Protein AF-A0A662RKD4-F1 (afdb_monomer_lite)

Radius of gyration: 20.36 Å; chains: 1; bounding box: 53×22×58 Å

Secondary structure (DSSP, 8-state):
---HHHHHHHHHHHHHHHHHHHHHHHHHHHHHHHHHHHHHHHTT--S--HHHHHHHHHHHHHHHHHTTTSS-HHHHHHHHHHHHHHHHHHHHHHHHHHHHHHHHHHH--

Structure (mmCIF, N/CA/C/O backbone):
data_AF-A0A662RKD4-F1
#
_entry.id   AF-A0A662RKD4-F1
#
loop_
_atom_site.group_PDB
_atom_site.id
_atom_site.type_symbol
_atom_site.label_atom_id
_atom_site.label_alt_id
_atom_site.label_comp_id
_atom_site.label_asym_id
_atom_site.label_entity_id
_atom_site.label_seq_id
_atom_site.pdbx_PDB_ins_code
_atom_site.Cartn_x
_atom_site.Cartn_y
_atom_site.Cartn_z
_atom_site.occupancy
_atom_site.B_iso_or_equiv
_atom_site.auth_seq_id
_atom_site.auth_comp_id
_atom_site.auth_asym_id
_atom_site.auth_atom_id
_atom_site.pdbx_PDB_model_num
ATOM 1 N N . MET A 1 1 ? 16.649 -0.675 -36.643 1.00 59.19 1 MET A N 1
ATOM 2 C CA . MET A 1 1 ? 16.441 -0.229 -35.248 1.00 59.19 1 MET A CA 1
ATOM 3 C C . MET A 1 1 ? 15.285 0.752 -35.253 1.00 59.19 1 MET A C 1
ATOM 5 O O . MET A 1 1 ? 15.320 1.629 -36.111 1.00 59.19 1 MET A O 1
ATOM 9 N N . PRO A 1 2 ? 14.279 0.608 -34.377 1.00 59.28 2 PRO A N 1
ATOM 10 C CA . PRO A 1 2 ? 13.236 1.622 -34.261 1.00 59.28 2 PRO A CA 1
ATOM 11 C C . PRO A 1 2 ? 13.874 2.984 -33.914 1.00 59.28 2 PRO A C 1
ATOM 13 O O . PRO A 1 2 ? 14.872 3.013 -33.180 1.00 59.28 2 PRO A O 1
ATOM 16 N N . PRO A 1 3 ? 13.358 4.108 -34.443 1.00 77.88 3 PRO A N 1
ATOM 17 C CA . PRO A 1 3 ? 13.725 5.450 -34.013 1.00 77.88 3 PRO A CA 1
ATOM 18 C C . PRO A 1 3 ? 13.730 5.553 -32.485 1.00 77.88 3 PRO A C 1
ATOM 20 O O . PRO A 1 3 ? 12.869 4.990 -31.809 1.00 77.88 3 PRO A O 1
ATOM 23 N N . ARG A 1 4 ? 14.681 6.304 -31.915 1.00 83.25 4 ARG A N 1
ATOM 24 C CA . ARG A 1 4 ? 14.833 6.440 -30.449 1.00 83.25 4 ARG A CA 1
ATOM 25 C C . ARG A 1 4 ? 13.529 6.855 -29.744 1.00 83.25 4 ARG A C 1
ATOM 27 O O . ARG A 1 4 ? 13.314 6.473 -28.598 1.00 83.25 4 ARG A O 1
ATOM 34 N N . ILE A 1 5 ? 12.663 7.592 -30.444 1.00 86.94 5 ILE A N 1
ATOM 35 C CA . ILE A 1 5 ? 11.342 8.029 -29.970 1.00 86.94 5 ILE A CA 1
ATOM 36 C C . ILE A 1 5 ? 10.369 6.847 -29.826 1.00 86.94 5 ILE A C 1
ATOM 38 O O . ILE A 1 5 ? 9.738 6.720 -28.781 1.00 86.94 5 ILE A O 1
ATOM 42 N N . GLU A 1 6 ? 10.289 5.951 -30.813 1.00 89.31 6 GLU A N 1
ATOM 43 C CA . GLU A 1 6 ? 9.405 4.774 -30.760 1.00 89.31 6 GLU A CA 1
ATOM 44 C C . GLU A 1 6 ? 9.811 3.828 -29.626 1.00 89.31 6 GLU A C 1
ATOM 46 O O . GLU A 1 6 ? 8.964 3.329 -28.886 1.00 89.31 6 GLU A O 1
ATOM 51 N N . ARG A 1 7 ? 11.121 3.638 -29.418 1.00 93.06 7 ARG A N 1
ATOM 52 C CA . ARG A 1 7 ? 11.614 2.809 -28.310 1.00 93.06 7 ARG A CA 1
ATOM 53 C C . ARG A 1 7 ? 11.273 3.406 -26.942 1.00 93.06 7 ARG A C 1
ATOM 55 O O . ARG A 1 7 ? 10.922 2.662 -26.031 1.00 93.06 7 ARG A O 1
ATOM 62 N N . LEU A 1 8 ? 11.362 4.729 -26.792 1.00 94.12 8 LEU A N 1
ATOM 63 C CA . LEU A 1 8 ? 10.958 5.415 -25.562 1.00 94.12 8 LEU A CA 1
ATOM 64 C C . LEU A 1 8 ? 9.456 5.249 -25.295 1.00 94.12 8 LEU A C 1
ATOM 66 O O . LEU A 1 8 ? 9.066 4.993 -24.159 1.00 94.12 8 LEU A O 1
ATOM 70 N N . GLN A 1 9 ? 8.622 5.374 -26.328 1.00 95.75 9 GLN A N 1
ATOM 71 C CA . GLN A 1 9 ? 7.175 5.185 -26.208 1.00 95.75 9 GLN A CA 1
ATOM 72 C C . GLN A 1 9 ? 6.817 3.751 -25.809 1.00 95.75 9 GLN A C 1
ATOM 74 O O . GLN A 1 9 ? 5.971 3.554 -24.943 1.00 95.75 9 GLN A O 1
ATOM 79 N N . GLU A 1 10 ? 7.497 2.751 -26.374 1.00 95.62 10 GLU A N 1
ATOM 80 C CA . GLU A 1 10 ? 7.301 1.349 -25.994 1.00 95.62 10 GLU A CA 1
ATOM 81 C C . GLU A 1 10 ? 7.649 1.099 -24.517 1.00 95.62 10 GLU A C 1
ATOM 83 O O . GLU A 1 10 ? 6.930 0.379 -23.828 1.00 95.62 10 GLU A O 1
ATOM 88 N N . ILE A 1 11 ? 8.738 1.700 -24.022 1.00 96.25 11 ILE A N 1
ATOM 89 C CA . ILE A 1 11 ? 9.135 1.598 -22.610 1.00 96.25 11 ILE A CA 1
ATOM 90 C C . ILE A 1 11 ? 8.094 2.265 -21.710 1.00 96.25 11 ILE A C 1
ATOM 92 O O . ILE A 1 11 ? 7.695 1.667 -20.717 1.00 96.25 11 ILE A O 1
ATOM 96 N N . ARG A 1 12 ? 7.628 3.469 -22.064 1.00 96.81 12 ARG A N 1
ATOM 97 C CA . ARG A 1 12 ? 6.600 4.180 -21.289 1.00 96.81 12 ARG A CA 1
ATOM 98 C C . ARG A 1 12 ? 5.302 3.391 -21.203 1.00 96.81 12 ARG A C 1
ATOM 100 O O . ARG A 1 12 ? 4.815 3.198 -20.105 1.00 96.81 12 ARG A O 1
ATOM 107 N N . ARG A 1 13 ? 4.837 2.815 -22.315 1.00 97.75 13 ARG A N 1
ATOM 108 C CA . ARG A 1 13 ? 3.635 1.972 -22.306 1.00 97.75 13 ARG A CA 1
ATOM 109 C C . ARG A 1 13 ? 3.765 0.785 -21.345 1.00 97.75 13 ARG A C 1
ATOM 111 O O . ARG A 1 13 ? 2.818 0.463 -20.648 1.00 97.75 13 ARG A O 1
ATOM 118 N N . LYS A 1 14 ? 4.944 0.155 -21.275 1.00 98.06 14 LYS A N 1
ATOM 119 C CA . LYS A 1 14 ? 5.195 -0.933 -20.313 1.00 98.06 14 LYS A CA 1
ATOM 120 C C . LYS A 1 14 ? 5.188 -0.452 -18.861 1.00 98.06 14 LYS A C 1
ATOM 122 O O . LYS A 1 14 ? 4.803 -1.219 -17.991 1.00 98.06 14 LYS A O 1
ATOM 127 N N . ILE A 1 15 ? 5.636 0.778 -18.601 1.00 96.88 15 ILE A N 1
ATOM 128 C CA . ILE A 1 15 ? 5.540 1.395 -17.270 1.00 96.88 15 ILE A CA 1
ATOM 129 C C . ILE A 1 15 ? 4.069 1.647 -16.931 1.00 96.88 15 ILE A C 1
ATOM 131 O O . ILE A 1 15 ? 3.625 1.197 -15.884 1.00 96.88 15 ILE A O 1
ATOM 135 N N . ASP A 1 16 ? 3.309 2.250 -17.847 1.00 98.06 16 ASP A N 1
ATOM 136 C CA . ASP A 1 16 ? 1.881 2.528 -17.654 1.00 98.06 16 ASP A CA 1
ATOM 137 C C . ASP A 1 16 ? 1.095 1.232 -17.356 1.00 98.06 16 ASP A C 1
ATOM 139 O O . ASP A 1 16 ? 0.323 1.173 -16.404 1.00 98.06 16 ASP A O 1
ATOM 143 N N . GLU A 1 17 ? 1.364 0.149 -18.099 1.00 98.31 17 GLU A N 1
ATOM 144 C CA . GLU A 1 17 ? 0.767 -1.178 -17.861 1.00 98.31 17 GLU A CA 1
ATOM 145 C C . GLU A 1 17 ? 1.073 -1.727 -16.449 1.00 98.31 17 GLU A C 1
ATOM 147 O O . GLU A 1 17 ? 0.229 -2.382 -15.831 1.00 98.31 17 GLU A O 1
ATOM 152 N N . ILE A 1 18 ? 2.278 -1.476 -15.926 1.00 97.62 18 ILE A N 1
ATOM 153 C CA . ILE A 1 18 ? 2.668 -1.877 -14.566 1.00 97.62 18 ILE A CA 1
ATOM 154 C C . ILE A 1 18 ? 1.962 -1.000 -13.528 1.00 97.62 18 ILE A C 1
ATOM 156 O O . ILE A 1 18 ? 1.459 -1.527 -12.533 1.00 97.62 18 ILE A O 1
ATOM 160 N N . ASP A 1 19 ? 1.907 0.309 -13.752 1.00 97.69 19 ASP A N 1
ATOM 161 C CA . ASP A 1 19 ? 1.284 1.265 -12.836 1.00 97.69 19 ASP A CA 1
ATOM 162 C C . ASP A 1 19 ? -0.225 1.006 -12.696 1.00 97.69 19 ASP A C 1
ATOM 164 O O . ASP A 1 19 ? -0.749 0.974 -11.576 1.00 97.69 19 ASP A O 1
ATOM 168 N N . ASP A 1 20 ? -0.907 0.696 -13.801 1.00 98.25 20 ASP A N 1
ATOM 169 C CA . ASP A 1 20 ? -2.312 0.280 -13.799 1.00 98.25 20 ASP A CA 1
ATOM 170 C C . ASP A 1 20 ? -2.513 -1.002 -12.973 1.00 98.25 20 ASP A C 1
ATOM 172 O O . ASP A 1 20 ? -3.406 -1.081 -12.120 1.00 98.25 20 ASP A O 1
ATOM 176 N N . ALA A 1 21 ? -1.638 -1.998 -13.145 1.00 98.25 21 ALA A N 1
AT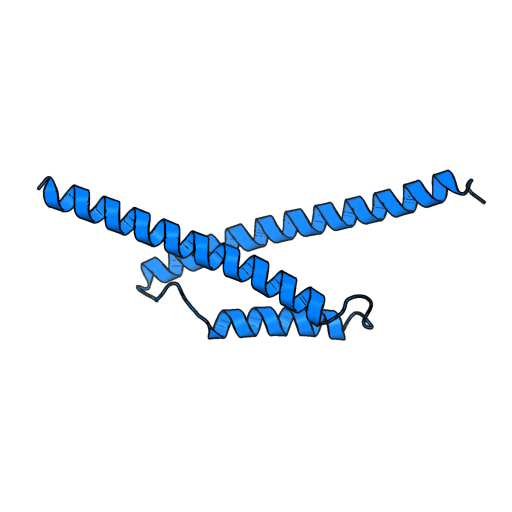OM 177 C CA . ALA A 1 21 ? -1.697 -3.233 -12.369 1.00 98.25 21 ALA A CA 1
ATOM 178 C C . ALA A 1 21 ? -1.466 -2.990 -10.865 1.00 98.25 21 ALA A C 1
ATOM 180 O O . ALA A 1 21 ? -2.145 -3.594 -10.027 1.00 98.25 21 ALA A O 1
ATOM 181 N N . ILE A 1 22 ? -0.545 -2.090 -10.500 1.00 96.12 22 ILE A N 1
ATOM 182 C CA . ILE A 1 22 ? -0.323 -1.678 -9.107 1.00 96.12 22 ILE A CA 1
ATOM 183 C C . ILE A 1 22 ? -1.602 -1.054 -8.537 1.00 96.12 22 ILE A C 1
ATOM 185 O O . ILE A 1 22 ? -2.040 -1.447 -7.449 1.00 96.12 22 ILE A O 1
ATOM 189 N N . ALA A 1 23 ? -2.235 -0.134 -9.268 1.00 96.56 23 ALA A N 1
ATOM 190 C CA . ALA A 1 23 ? -3.470 0.515 -8.842 1.00 96.56 23 ALA A CA 1
ATOM 191 C C . ALA A 1 23 ? -4.609 -0.499 -8.629 1.00 96.56 23 ALA A C 1
ATOM 193 O O . ALA A 1 23 ? -5.263 -0.497 -7.580 1.00 96.56 23 ALA A O 1
ATOM 194 N N . GLU A 1 24 ? -4.810 -1.432 -9.562 1.00 97.81 24 GLU A N 1
ATOM 195 C CA . GLU A 1 24 ? -5.821 -2.485 -9.426 1.00 97.81 24 GLU A CA 1
ATOM 196 C C . GLU A 1 24 ? -5.577 -3.399 -8.217 1.00 97.81 24 GLU A C 1
ATOM 198 O O . GLU A 1 24 ? -6.518 -3.775 -7.503 1.00 97.81 24 GLU A O 1
ATOM 203 N N . LEU A 1 25 ? -4.319 -3.777 -7.974 1.00 97.06 25 LEU A N 1
ATOM 204 C CA . LEU A 1 25 ? -3.940 -4.601 -6.827 1.00 97.06 25 LEU A CA 1
ATOM 205 C C . LEU A 1 25 ? -4.178 -3.865 -5.510 1.00 97.06 25 LEU A C 1
ATOM 207 O O . LEU A 1 25 ? -4.681 -4.469 -4.558 1.00 97.06 25 LEU A O 1
ATOM 211 N N . LEU A 1 26 ? -3.889 -2.564 -5.456 1.00 95.12 26 LEU A N 1
ATOM 212 C CA . LEU A 1 26 ? -4.193 -1.735 -4.296 1.00 95.12 26 LEU A CA 1
ATOM 213 C C . LEU A 1 26 ? -5.703 -1.655 -4.057 1.00 95.12 26 LEU A C 1
ATOM 215 O O . LEU A 1 26 ? -6.137 -1.909 -2.935 1.00 95.12 26 LEU A O 1
ATOM 219 N N . ILE A 1 27 ? -6.520 -1.433 -5.092 1.00 94.81 27 ILE A N 1
ATOM 220 C CA . ILE A 1 27 ? -7.990 -1.446 -4.972 1.00 94.81 27 ILE A CA 1
ATOM 221 C C . ILE A 1 27 ? -8.477 -2.779 -4.387 1.00 94.81 27 ILE A C 1
ATOM 223 O O . ILE A 1 27 ? -9.286 -2.796 -3.453 1.00 94.81 27 ILE A O 1
ATOM 227 N N . LYS A 1 28 ? -7.972 -3.911 -4.897 1.00 96.69 28 LYS A N 1
ATOM 228 C CA . LYS A 1 28 ? -8.297 -5.247 -4.368 1.00 96.69 28 LYS A CA 1
ATOM 229 C C . LYS A 1 28 ? -7.870 -5.384 -2.903 1.00 96.69 28 LYS A C 1
ATOM 231 O O . LYS A 1 28 ? -8.663 -5.851 -2.086 1.00 96.69 28 LYS A O 1
ATOM 236 N N . ARG A 1 29 ? -6.665 -4.926 -2.544 1.00 94.38 29 ARG A N 1
ATOM 237 C CA . ARG A 1 29 ? -6.166 -4.920 -1.157 1.00 94.38 29 ARG A CA 1
ATOM 238 C C . ARG A 1 29 ? -7.093 -4.131 -0.231 1.00 94.38 29 ARG A C 1
ATOM 240 O O . ARG A 1 29 ? -7.398 -4.621 0.852 1.00 94.38 29 ARG A O 1
ATOM 247 N N . MET A 1 30 ? -7.562 -2.952 -0.648 1.00 91.44 30 MET A N 1
ATOM 248 C CA . MET A 1 30 ? -8.477 -2.129 0.157 1.00 91.44 30 MET A CA 1
ATOM 249 C C . MET A 1 30 ? -9.818 -2.841 0.386 1.00 91.44 30 MET A C 1
ATOM 251 O O . MET A 1 30 ? -10.338 -2.833 1.498 1.00 91.44 30 MET A O 1
ATOM 255 N N . LYS A 1 31 ? -10.366 -3.517 -0.637 1.00 93.06 31 LYS A N 1
ATOM 256 C CA . LYS A 1 31 ? -11.603 -4.308 -0.4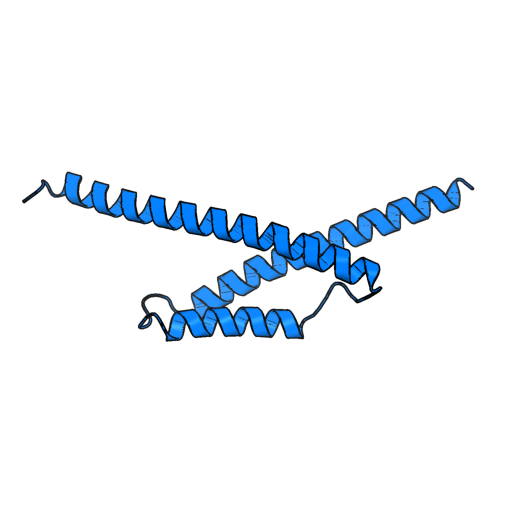93 1.00 93.06 31 LYS A CA 1
ATOM 257 C C . LYS A 1 31 ? -11.458 -5.406 0.564 1.00 93.06 31 LYS A C 1
ATOM 259 O O . LYS A 1 31 ? -12.327 -5.531 1.422 1.00 93.06 31 LYS A O 1
ATOM 264 N N . TYR A 1 32 ? -10.358 -6.158 0.538 1.00 93.62 32 TYR A N 1
ATOM 265 C CA . TYR A 1 32 ? -10.102 -7.191 1.547 1.00 93.62 32 TYR A CA 1
ATOM 266 C C . TYR A 1 32 ? -9.843 -6.614 2.940 1.00 93.62 32 TYR A C 1
ATOM 268 O O . TYR A 1 32 ? -10.266 -7.213 3.923 1.00 93.62 32 TYR A O 1
ATOM 276 N N . ALA A 1 33 ? -9.196 -5.452 3.043 1.00 89.06 33 ALA A N 1
ATOM 277 C CA . ALA A 1 33 ? -8.999 -4.790 4.329 1.00 89.06 33 ALA A CA 1
ATOM 278 C C . ALA A 1 33 ? -10.344 -4.396 4.973 1.00 89.06 33 ALA A C 1
ATOM 280 O O . ALA A 1 33 ? -10.577 -4.721 6.133 1.00 89.06 33 ALA A O 1
ATOM 281 N N . ARG A 1 34 ? -11.286 -3.838 4.196 1.00 89.06 34 ARG A N 1
ATOM 282 C CA . ARG A 1 34 ? -12.654 -3.554 4.679 1.00 89.06 34 ARG A CA 1
ATOM 283 C C . ARG A 1 34 ? -13.406 -4.811 5.121 1.00 89.06 34 ARG A C 1
ATOM 285 O O . ARG A 1 34 ? -14.086 -4.794 6.140 1.00 89.06 34 ARG A O 1
ATOM 292 N N . GLN A 1 35 ? -13.267 -5.916 4.387 1.00 91.75 35 GLN A N 1
ATOM 293 C CA . GLN A 1 35 ? -13.853 -7.200 4.797 1.00 91.75 35 GLN A CA 1
ATOM 294 C C . GLN A 1 35 ? -13.247 -7.702 6.113 1.00 91.75 35 GLN A C 1
ATOM 296 O O . GLN A 1 35 ? -13.979 -8.132 7.000 1.00 91.75 35 GLN A O 1
ATOM 301 N N . ALA A 1 36 ? -11.924 -7.599 6.273 1.00 88.75 36 ALA A N 1
ATOM 302 C CA . ALA A 1 36 ? -11.253 -7.961 7.517 1.00 88.75 36 ALA A CA 1
ATOM 303 C C . ALA A 1 36 ? -11.743 -7.101 8.693 1.00 88.75 36 ALA A C 1
ATOM 305 O O . ALA A 1 36 ? -11.979 -7.632 9.775 1.00 88.75 36 ALA A O 1
ATOM 306 N N . ARG A 1 37 ? -11.959 -5.798 8.476 1.00 86.06 37 ARG A N 1
ATOM 307 C CA . ARG A 1 37 ? -12.563 -4.900 9.468 1.00 86.06 37 ARG A CA 1
ATOM 308 C C . ARG A 1 37 ? -13.969 -5.351 9.871 1.00 86.06 37 ARG A C 1
ATOM 310 O O . ARG A 1 37 ? -14.240 -5.463 11.062 1.00 86.06 37 ARG A O 1
ATOM 317 N N . ALA A 1 38 ? -14.842 -5.647 8.907 1.00 87.56 38 ALA A N 1
ATOM 318 C CA . ALA A 1 38 ? -16.202 -6.112 9.191 1.00 87.56 38 ALA A CA 1
ATOM 319 C C . ALA A 1 38 ? -16.199 -7.368 10.081 1.00 87.56 38 ALA A C 1
ATOM 321 O O . ALA A 1 38 ? -16.973 -7.462 11.032 1.00 87.56 38 ALA A O 1
ATOM 322 N N . GLU A 1 39 ? -15.275 -8.298 9.837 1.00 89.94 39 GLU A N 1
ATOM 323 C CA . GLU A 1 39 ? -15.091 -9.471 10.695 1.00 89.94 39 GLU A CA 1
ATOM 324 C C . GLU A 1 39 ? -14.541 -9.111 12.087 1.00 89.94 39 GLU A C 1
ATOM 326 O O . GLU A 1 39 ? -15.059 -9.619 13.082 1.00 89.94 39 GLU A O 1
ATOM 331 N N . LYS A 1 40 ? -13.572 -8.186 12.204 1.00 85.94 40 LYS A N 1
ATOM 332 C CA . LYS A 1 40 ? -13.090 -7.693 13.514 1.00 85.94 40 LYS A CA 1
ATOM 333 C C . LYS A 1 40 ? -14.228 -7.109 14.355 1.00 85.94 40 LYS A C 1
ATOM 335 O O . LYS A 1 40 ? -14.336 -7.444 15.533 1.00 85.94 40 LYS A O 1
ATOM 340 N N . VAL A 1 41 ? -15.097 -6.295 13.750 1.00 85.25 41 VAL A N 1
ATOM 341 C CA . VAL A 1 41 ? -16.267 -5.700 14.420 1.00 85.25 41 VAL A CA 1
ATOM 342 C C . VAL A 1 41 ? -17.209 -6.794 14.925 1.00 85.25 41 VAL A C 1
ATOM 344 O O . VAL A 1 41 ? -17.594 -6.788 16.095 1.00 85.25 41 VAL A O 1
ATOM 347 N N . ARG A 1 42 ? -17.517 -7.795 14.089 1.00 86.81 42 ARG A N 1
ATOM 348 C CA . ARG A 1 42 ? -18.343 -8.950 14.488 1.00 86.81 42 ARG A CA 1
ATOM 349 C C . ARG A 1 42 ? -17.732 -9.733 15.653 1.00 86.81 42 ARG A C 1
ATOM 351 O O . ARG A 1 42 ? -18.467 -10.228 16.503 1.00 86.81 42 ARG A O 1
ATOM 358 N N . MET A 1 43 ? -16.404 -9.828 15.702 1.00 89.19 43 MET A N 1
ATOM 359 C CA . MET A 1 43 ? -15.653 -10.505 16.765 1.00 89.19 43 MET A CA 1
ATOM 360 C C . MET A 1 43 ? -15.368 -9.616 17.988 1.00 89.19 43 MET A C 1
ATOM 362 O O . MET A 1 43 ? -14.768 -10.101 18.946 1.00 89.19 43 MET A O 1
ATOM 366 N N . LYS A 1 44 ? -15.786 -8.339 17.985 1.00 83.75 44 LYS A N 1
ATOM 367 C CA . LYS A 1 44 ? -15.450 -7.335 19.015 1.00 83.75 44 LYS A CA 1
ATOM 368 C C . LYS A 1 44 ? -13.939 -7.206 19.258 1.00 83.75 44 LYS A C 1
ATOM 370 O O . LYS A 1 44 ? -13.491 -7.013 20.387 1.00 83.75 44 LYS A O 1
ATOM 375 N N . MET A 1 45 ? -13.148 -7.358 18.198 1.00 81.50 45 MET A N 1
ATOM 376 C CA . MET A 1 45 ? -11.700 -7.187 18.243 1.00 81.50 45 MET A CA 1
ATOM 377 C C . MET A 1 45 ? -11.321 -5.721 18.019 1.00 81.50 45 MET A C 1
ATOM 379 O O . MET A 1 45 ? -11.990 -5.039 17.242 1.00 81.50 45 MET A O 1
ATOM 383 N N . PRO A 1 46 ? -10.225 -5.244 18.634 1.00 76.94 46 PRO A N 1
ATOM 384 C CA . PRO A 1 46 ? -9.732 -3.901 18.376 1.00 76.94 46 PRO A CA 1
ATOM 385 C C . PRO A 1 46 ? -9.359 -3.733 16.900 1.00 76.94 46 PRO A C 1
ATOM 387 O O . PRO A 1 46 ? -8.784 -4.622 16.266 1.00 76.94 46 PRO A O 1
ATOM 390 N N . VAL A 1 47 ? -9.663 -2.551 16.368 1.00 70.31 47 VAL A N 1
ATOM 391 C CA . VAL A 1 47 ? -9.355 -2.162 14.988 1.00 70.31 47 VAL A CA 1
ATOM 392 C C . VAL A 1 47 ? -7.841 -2.168 14.741 1.00 70.31 47 VAL A C 1
ATOM 394 O O . VAL A 1 47 ? -7.366 -2.683 13.724 1.00 70.31 47 VAL A O 1
ATOM 397 N N . THR A 1 48 ? -7.066 -1.689 15.717 1.00 74.88 48 THR A N 1
ATOM 398 C CA . THR A 1 48 ? -5.604 -1.598 15.620 1.00 74.88 48 THR A CA 1
ATOM 399 C C . THR A 1 48 ? -4.926 -2.932 15.942 1.00 74.88 48 THR A C 1
ATOM 401 O O . THR A 1 48 ? -5.016 -3.427 17.063 1.00 74.88 48 THR A O 1
ATOM 404 N N . ASP A 1 49 ? -4.164 -3.464 14.983 1.00 82.38 49 ASP A N 1
ATOM 405 C CA . ASP A 1 49 ? -3.300 -4.637 15.162 1.00 82.38 49 ASP A CA 1
ATOM 406 C C . ASP A 1 49 ? -1.870 -4.306 14.712 1.00 82.38 49 ASP A C 1
ATOM 408 O O . ASP A 1 49 ? -1.455 -4.592 13.589 1.00 82.38 49 ASP A O 1
ATOM 412 N N . LEU A 1 50 ? -1.104 -3.680 15.609 1.00 83.50 50 LEU A N 1
ATOM 413 C CA . LEU A 1 50 ? 0.269 -3.241 15.332 1.00 83.50 50 LEU A CA 1
ATOM 414 C C . LEU A 1 50 ? 1.196 -4.396 14.937 1.00 83.50 50 LEU A C 1
ATOM 416 O O . LEU A 1 50 ? 2.176 -4.187 14.219 1.00 83.50 50 LEU A O 1
ATOM 420 N N . GLN A 1 51 ? 0.917 -5.611 15.414 1.00 88.25 51 GLN A N 1
ATOM 421 C CA . GLN A 1 51 ? 1.728 -6.769 15.072 1.00 88.25 51 GLN A CA 1
ATOM 422 C C . GLN A 1 51 ? 1.496 -7.159 13.615 1.00 88.25 51 GLN A C 1
ATOM 424 O O . GLN A 1 51 ? 2.457 -7.359 12.867 1.00 88.25 51 GLN A O 1
ATOM 429 N N . ARG A 1 52 ? 0.234 -7.172 13.179 1.00 88.56 52 ARG A N 1
ATOM 430 C CA . ARG A 1 52 ? -0.109 -7.441 11.786 1.00 88.56 52 ARG A CA 1
ATOM 431 C C . ARG A 1 52 ? 0.498 -6.422 10.827 1.00 88.56 52 ARG A C 1
ATOM 433 O O . ARG A 1 52 ? 0.946 -6.792 9.743 1.00 88.56 52 ARG A O 1
ATOM 440 N N . GLU A 1 53 ? 0.546 -5.153 11.210 1.00 89.69 53 GLU A N 1
ATOM 441 C CA . GLU A 1 53 ? 1.146 -4.102 10.383 1.00 89.69 53 GLU A CA 1
ATOM 442 C C . GLU A 1 53 ? 2.652 -4.305 10.197 1.00 89.69 53 GLU A C 1
ATOM 444 O O . GLU A 1 53 ? 3.151 -4.233 9.071 1.00 89.69 53 GLU A O 1
ATOM 449 N N . LYS A 1 54 ? 3.368 -4.653 11.275 1.00 92.81 54 LYS A N 1
ATOM 450 C CA . LYS A 1 54 ? 4.795 -5.002 11.205 1.00 92.81 54 LYS A CA 1
ATOM 451 C C . LYS A 1 54 ? 5.041 -6.184 10.271 1.00 92.81 54 LYS A C 1
ATOM 453 O O . LYS A 1 54 ? 5.970 -6.143 9.469 1.00 92.81 54 LYS A O 1
ATOM 458 N N . GLU A 1 55 ? 4.197 -7.215 10.323 1.00 94.56 55 GLU A N 1
ATOM 459 C CA . GLU A 1 55 ? 4.299 -8.356 9.404 1.00 94.56 55 GLU A CA 1
ATOM 460 C C . GLU A 1 55 ? 4.086 -7.959 7.942 1.00 94.56 55 GLU A C 1
ATOM 462 O O . GLU A 1 55 ? 4.749 -8.495 7.053 1.00 94.56 55 GLU A O 1
ATOM 467 N N . VAL A 1 56 ? 3.144 -7.052 7.669 1.00 93.50 56 VAL A N 1
ATOM 468 C CA . VAL A 1 56 ? 2.898 -6.549 6.312 1.00 93.50 56 VAL A CA 1
ATOM 469 C C . VAL A 1 56 ? 4.124 -5.800 5.801 1.00 93.50 56 VAL A C 1
ATOM 471 O O . VAL A 1 56 ? 4.591 -6.105 4.704 1.00 93.50 56 VAL A O 1
ATOM 474 N N . ILE A 1 57 ? 4.677 -4.888 6.603 1.00 94.38 57 ILE A N 1
ATOM 475 C CA . ILE A 1 57 ? 5.886 -4.129 6.259 1.00 94.38 57 ILE A CA 1
ATOM 476 C C . ILE A 1 57 ? 7.057 -5.077 5.989 1.00 94.38 57 ILE A C 1
ATOM 478 O O . ILE A 1 57 ? 7.709 -4.978 4.950 1.00 94.38 57 ILE A O 1
ATOM 482 N N . GLU A 1 58 ? 7.288 -6.052 6.869 1.00 95.81 58 GLU A N 1
ATOM 483 C CA . GLU A 1 58 ? 8.391 -6.999 6.706 1.00 95.81 58 GLU A CA 1
ATOM 484 C C . GLU A 1 58 ? 8.217 -7.882 5.465 1.00 95.81 58 GLU A C 1
ATOM 486 O O . GLU A 1 58 ? 9.182 -8.140 4.743 1.00 95.81 58 GLU A O 1
ATOM 491 N N . ARG A 1 59 ? 6.985 -8.300 5.144 1.00 94.81 59 ARG A N 1
ATOM 492 C CA . ARG A 1 59 ? 6.708 -9.029 3.896 1.00 94.81 59 ARG A CA 1
ATOM 493 C C . ARG A 1 59 ? 7.064 -8.193 2.669 1.00 94.81 59 ARG A C 1
ATOM 495 O O . ARG A 1 59 ? 7.669 -8.721 1.741 1.00 94.81 59 ARG A O 1
ATOM 502 N N . TRP A 1 60 ? 6.724 -6.907 2.660 1.00 94.00 60 TRP A N 1
ATOM 503 C CA . TRP A 1 60 ? 7.030 -6.010 1.542 1.00 94.00 60 TRP A CA 1
ATOM 504 C C . TRP A 1 60 ? 8.537 -5.778 1.401 1.00 94.00 60 TRP A C 1
ATOM 506 O O . TRP A 1 60 ? 9.078 -5.874 0.299 1.00 94.00 60 TRP A O 1
ATOM 516 N N . ARG A 1 61 ? 9.248 -5.599 2.518 1.00 93.94 61 ARG A N 1
ATOM 517 C CA . ARG A 1 61 ? 10.717 -5.553 2.531 1.00 93.94 61 ARG A CA 1
ATOM 518 C C . ARG A 1 61 ? 11.343 -6.850 2.017 1.00 93.94 61 ARG A C 1
ATOM 520 O O . ARG A 1 61 ? 12.283 -6.814 1.227 1.00 93.94 61 ARG A O 1
ATOM 527 N N . ALA A 1 62 ? 10.794 -8.005 2.390 1.00 92.88 62 ALA A N 1
ATOM 528 C CA . ALA A 1 62 ? 11.260 -9.293 1.887 1.00 92.88 62 ALA A CA 1
ATOM 529 C C . ALA A 1 62 ? 11.098 -9.429 0.363 1.00 92.88 62 ALA A C 1
ATOM 531 O O . ALA A 1 62 ? 11.928 -10.078 -0.274 1.00 92.88 62 ALA A O 1
ATOM 532 N N . HIS A 1 63 ? 10.074 -8.809 -0.234 1.00 90.44 63 HIS A N 1
ATOM 533 C CA . HIS A 1 63 ? 9.935 -8.749 -1.690 1.00 90.44 63 HIS A CA 1
ATOM 534 C C . HIS A 1 63 ? 11.035 -7.903 -2.345 1.00 90.44 63 HIS A C 1
ATOM 536 O O . HIS A 1 63 ? 11.606 -8.362 -3.332 1.00 90.44 63 HIS A O 1
ATOM 542 N N . ALA A 1 64 ? 11.405 -6.750 -1.768 1.00 89.69 64 ALA A N 1
ATOM 543 C CA . ALA A 1 64 ? 12.543 -5.955 -2.253 1.00 89.69 64 ALA A CA 1
ATOM 544 C C . ALA A 1 64 ? 13.845 -6.770 -2.269 1.00 89.69 64 ALA A C 1
ATOM 546 O O . ALA A 1 64 ? 14.535 -6.821 -3.286 1.00 89.69 64 ALA A O 1
ATOM 547 N N . ARG A 1 65 ? 14.128 -7.505 -1.183 1.00 87.81 65 ARG A N 1
ATOM 548 C CA . ARG A 1 65 ? 15.329 -8.356 -1.082 1.00 87.81 65 ARG A CA 1
ATOM 549 C C . ARG A 1 65 ? 15.387 -9.463 -2.138 1.00 87.81 65 ARG A C 1
ATOM 551 O O . ARG A 1 65 ? 16.470 -9.867 -2.542 1.00 87.81 65 ARG A O 1
ATOM 558 N N . ARG A 1 66 ? 14.233 -9.976 -2.578 1.00 87.19 66 ARG A N 1
ATOM 559 C CA . ARG A 1 66 ? 14.147 -11.022 -3.615 1.00 87.19 66 ARG A CA 1
ATOM 560 C C . ARG A 1 66 ? 14.279 -10.470 -5.035 1.00 87.19 66 ARG A C 1
ATOM 562 O O . ARG A 1 66 ? 14.641 -11.223 -5.930 1.00 87.19 66 ARG A O 1
ATOM 569 N N . GLY A 1 67 ? 13.988 -9.188 -5.245 1.00 81.62 67 GLY A N 1
ATOM 570 C CA . GLY A 1 67 ? 14.010 -8.527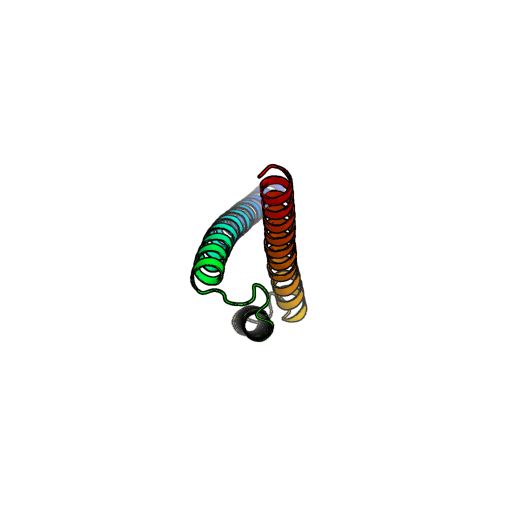 -6.553 1.00 81.62 67 GLY A CA 1
ATOM 571 C C . GLY A 1 67 ? 15.375 -7.966 -6.962 1.00 81.62 67 GLY A C 1
ATOM 572 O O . GLY A 1 67 ? 15.416 -6.920 -7.598 1.00 81.62 67 GLY A O 1
ATOM 573 N N . ASN A 1 68 ? 16.488 -8.589 -6.553 1.00 75.56 68 ASN A N 1
ATOM 574 C CA . ASN A 1 68 ? 17.859 -8.139 -6.857 1.00 75.56 68 ASN A CA 1
ATOM 575 C C . ASN A 1 68 ? 18.163 -6.660 -6.518 1.00 75.56 68 ASN A C 1
ATOM 577 O O . ASN A 1 68 ? 19.043 -6.058 -7.128 1.00 75.56 68 ASN A O 1
ATOM 581 N N . ASN A 1 69 ? 17.470 -6.070 -5.537 1.00 71.94 69 ASN A N 1
ATOM 582 C CA . ASN A 1 69 ? 17.599 -4.658 -5.152 1.00 71.94 69 ASN A CA 1
ATOM 583 C C . ASN A 1 69 ? 17.272 -3.644 -6.267 1.00 71.94 69 ASN A C 1
ATOM 585 O O . ASN A 1 69 ? 17.702 -2.494 -6.181 1.00 71.94 69 ASN A O 1
ATOM 589 N N . GLU A 1 70 ? 16.475 -4.014 -7.278 1.00 85.81 70 GLU A N 1
ATOM 590 C CA . GLU A 1 70 ? 15.920 -3.033 -8.231 1.00 85.81 70 GLU A CA 1
ATOM 591 C C . GLU A 1 70 ? 15.036 -1.990 -7.524 1.00 85.81 70 GLU A C 1
ATOM 593 O O . GLU A 1 70 ? 14.902 -0.855 -7.978 1.00 85.81 70 GLU A O 1
ATOM 598 N N . VAL A 1 71 ? 14.486 -2.361 -6.363 1.00 85.69 71 VAL A N 1
ATOM 599 C CA . VAL A 1 71 ? 13.780 -1.479 -5.434 1.00 85.69 71 VAL A CA 1
ATOM 600 C C . VAL A 1 71 ? 14.403 -1.619 -4.046 1.00 85.69 71 VAL A C 1
ATOM 602 O O . VAL A 1 71 ? 14.641 -2.734 -3.580 1.00 85.69 71 VAL A O 1
ATOM 605 N N . SER A 1 72 ? 14.656 -0.498 -3.365 1.00 92.19 72 SER A N 1
ATOM 606 C CA . SER A 1 72 ? 15.200 -0.516 -2.004 1.00 92.19 72 SER A CA 1
ATOM 607 C C . SER A 1 72 ? 14.166 -1.001 -0.982 1.00 92.19 72 SER A C 1
ATOM 609 O O . SER A 1 72 ? 12.965 -0.743 -1.104 1.00 92.19 72 SER A O 1
ATOM 611 N N . GLU A 1 73 ? 14.633 -1.669 0.079 1.00 93.31 73 GLU A N 1
ATOM 612 C CA . GLU A 1 73 ? 13.769 -2.047 1.208 1.00 93.31 73 GLU A CA 1
ATOM 613 C C . GLU A 1 73 ? 13.088 -0.833 1.844 1.00 93.31 73 GLU A C 1
ATOM 615 O O . GLU A 1 73 ? 11.936 -0.932 2.255 1.00 93.31 73 GLU A O 1
ATOM 620 N N . GLU A 1 74 ? 13.780 0.309 1.890 1.00 93.62 74 GLU A N 1
ATOM 621 C CA . GLU A 1 74 ? 13.241 1.557 2.426 1.00 93.62 74 GLU A CA 1
ATOM 622 C C . GLU A 1 74 ? 12.025 2.035 1.628 1.00 93.62 74 GLU A C 1
ATOM 624 O O . GLU A 1 74 ? 11.013 2.409 2.220 1.00 93.62 74 GLU A O 1
ATOM 629 N N . LEU A 1 75 ? 12.082 1.986 0.291 1.00 93.19 75 LEU A N 1
ATOM 630 C CA . LEU A 1 75 ? 10.942 2.376 -0.533 1.00 93.19 75 LEU A CA 1
ATOM 631 C C . LEU A 1 75 ? 9.756 1.431 -0.298 1.00 93.19 75 LEU A C 1
ATOM 633 O O . LEU A 1 75 ? 8.648 1.900 -0.049 1.00 93.19 75 LEU A O 1
ATOM 637 N N . MET A 1 76 ? 9.984 0.112 -0.294 1.00 94.19 76 MET A N 1
ATOM 638 C CA . MET A 1 76 ? 8.911 -0.853 -0.013 1.00 94.19 76 MET A CA 1
ATOM 639 C C . MET A 1 76 ? 8.317 -0.685 1.384 1.00 94.19 76 MET A C 1
ATOM 641 O O . MET A 1 76 ? 7.101 -0.795 1.544 1.00 94.19 76 MET A O 1
ATOM 645 N N . GLN A 1 77 ? 9.149 -0.390 2.383 1.00 95.25 77 GLN A N 1
ATOM 646 C CA . GLN A 1 77 ? 8.693 -0.085 3.732 1.00 95.25 77 GLN A CA 1
ATOM 647 C C . GLN A 1 77 ? 7.793 1.154 3.740 1.00 95.25 77 GLN A C 1
ATOM 649 O O . GLN A 1 77 ? 6.673 1.064 4.234 1.00 95.25 77 GLN A O 1
ATOM 654 N N . ARG A 1 78 ? 8.225 2.268 3.135 1.00 96.25 78 ARG A N 1
ATOM 655 C CA . ARG A 1 78 ? 7.430 3.506 3.088 1.00 96.25 78 ARG A CA 1
ATOM 656 C C . ARG A 1 78 ? 6.080 3.304 2.403 1.00 96.25 78 ARG A C 1
ATOM 658 O O . ARG A 1 78 ? 5.074 3.822 2.877 1.00 96.25 78 ARG A O 1
ATOM 665 N N . ILE A 1 79 ? 6.031 2.538 1.308 1.00 95.00 79 ILE A N 1
ATOM 666 C CA . ILE A 1 79 ? 4.755 2.254 0.633 1.00 95.00 79 ILE A CA 1
ATOM 667 C C . ILE A 1 79 ? 3.871 1.370 1.526 1.00 95.00 79 ILE A C 1
ATOM 669 O O . ILE A 1 79 ? 2.683 1.650 1.679 1.00 95.00 79 ILE A O 1
ATOM 673 N N . ALA A 1 80 ? 4.431 0.332 2.156 1.00 94.50 80 ALA A N 1
ATOM 674 C CA . ALA A 1 80 ? 3.679 -0.542 3.055 1.00 94.50 80 ALA A CA 1
ATOM 675 C C . ALA A 1 80 ? 3.096 0.223 4.253 1.00 94.50 80 ALA A C 1
ATOM 677 O O . ALA A 1 80 ? 1.935 0.006 4.612 1.00 94.50 80 ALA A O 1
ATOM 678 N N . GLU A 1 81 ? 3.887 1.120 4.844 1.00 95.00 81 GLU A N 1
ATOM 679 C CA . GLU A 1 81 ? 3.482 2.018 5.926 1.00 95.00 81 GLU A CA 1
ATOM 680 C C . GLU A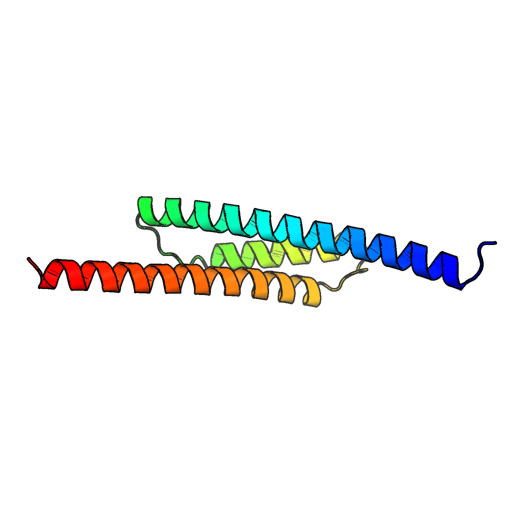 1 81 ? 2.353 2.937 5.470 1.00 95.00 81 GLU A C 1
ATOM 682 O O . GLU A 1 81 ? 1.293 2.920 6.089 1.00 95.00 81 GLU A O 1
ATOM 687 N N . LEU A 1 82 ? 2.516 3.639 4.345 1.00 95.50 82 LEU A N 1
ATOM 688 C CA . LEU A 1 82 ? 1.508 4.560 3.816 1.00 95.50 82 LEU A CA 1
ATOM 689 C C . LEU A 1 82 ? 0.166 3.863 3.562 1.00 95.50 82 LEU A C 1
ATOM 691 O O . LEU A 1 82 ? -0.887 4.340 3.981 1.00 95.50 82 LEU A O 1
ATOM 695 N N . VAL A 1 83 ? 0.199 2.707 2.897 1.00 94.00 83 VAL A N 1
ATOM 696 C CA . VAL A 1 83 ? -1.009 1.942 2.562 1.00 94.00 83 VAL A CA 1
ATOM 697 C C . VAL A 1 83 ? -1.693 1.406 3.826 1.00 94.00 83 VAL A C 1
ATOM 699 O O . VAL A 1 83 ? -2.920 1.313 3.887 1.00 94.00 83 VAL A O 1
ATOM 702 N N . THR A 1 84 ? -0.920 1.022 4.839 1.00 91.44 84 THR A N 1
ATOM 703 C CA . THR A 1 84 ? -1.454 0.468 6.090 1.00 91.44 84 THR A CA 1
ATOM 704 C C . THR A 1 84 ? -1.974 1.562 7.022 1.00 91.44 84 THR A C 1
ATOM 706 O O . THR A 1 84 ? -3.049 1.413 7.595 1.00 91.44 84 THR A O 1
ATOM 709 N N . GLU A 1 85 ? -1.269 2.687 7.115 1.00 91.50 85 GLU A N 1
ATOM 710 C CA . GLU A 1 85 ? -1.692 3.868 7.865 1.00 91.50 85 GLU A CA 1
ATOM 711 C C . GLU A 1 85 ? -2.977 4.465 7.293 1.00 91.50 85 GLU A C 1
ATOM 713 O O . GLU A 1 85 ? -3.890 4.774 8.059 1.00 91.50 85 GLU A O 1
ATOM 718 N N . TYR A 1 86 ? -3.069 4.586 5.963 1.00 91.38 86 TYR A N 1
ATOM 719 C CA . TYR A 1 86 ? -4.286 5.054 5.304 1.00 91.38 86 TYR A CA 1
ATOM 720 C C . TYR A 1 86 ? -5.485 4.190 5.706 1.00 91.38 86 TYR A C 1
ATOM 722 O O . TYR A 1 86 ? -6.495 4.718 6.157 1.00 91.38 86 TYR A O 1
ATOM 730 N N . MET A 1 87 ? -5.341 2.862 5.649 1.00 86.88 87 MET A N 1
ATOM 731 C CA . MET A 1 87 ? -6.405 1.951 6.074 1.00 86.88 87 MET A CA 1
ATOM 732 C C . MET A 1 87 ? -6.776 2.131 7.541 1.00 86.88 87 MET A C 1
ATOM 734 O O . MET A 1 87 ? -7.952 2.282 7.841 1.00 86.88 87 MET A O 1
ATOM 738 N N . ARG A 1 88 ? -5.797 2.167 8.451 1.00 87.56 88 ARG A N 1
ATOM 739 C CA . ARG A 1 88 ? -6.064 2.349 9.885 1.00 87.56 88 ARG A CA 1
ATOM 740 C C . ARG A 1 88 ? -6.863 3.627 10.152 1.00 87.56 88 ARG A C 1
ATOM 742 O O . ARG A 1 88 ? -7.781 3.614 10.962 1.00 87.56 88 ARG A O 1
ATOM 749 N N . ARG A 1 89 ? -6.527 4.725 9.465 1.00 88.38 89 ARG A N 1
ATOM 750 C CA . ARG A 1 89 ? -7.253 5.999 9.581 1.00 88.38 89 ARG A CA 1
ATOM 751 C C . ARG A 1 89 ? -8.696 5.898 9.103 1.00 88.38 89 ARG A C 1
ATOM 753 O O . ARG A 1 89 ? -9.568 6.447 9.766 1.00 88.38 89 ARG A O 1
ATOM 760 N N . GLU A 1 90 ? -8.940 5.209 7.993 1.00 86.88 90 GLU A N 1
ATOM 761 C CA . GLU A 1 90 ? -10.302 4.975 7.503 1.00 86.88 90 GLU A CA 1
ATOM 762 C C . GLU A 1 90 ? -11.095 4.099 8.484 1.00 86.88 90 GLU A C 1
ATOM 764 O O . GLU A 1 90 ? -12.214 4.448 8.842 1.00 86.88 90 GLU A O 1
ATOM 769 N N . GLU A 1 91 ? -10.496 3.018 9.003 1.00 84.38 91 GLU A N 1
ATOM 770 C CA . GLU A 1 91 ? -11.172 2.133 9.962 1.00 84.38 91 GLU A CA 1
ATOM 771 C C . GLU A 1 91 ? -11.551 2.862 11.267 1.00 84.38 91 GLU A C 1
ATOM 773 O O . GLU A 1 91 ? -12.636 2.609 11.797 1.00 84.38 91 GLU A O 1
ATOM 778 N N . LEU A 1 92 ? -10.679 3.760 11.754 1.00 85.12 92 LEU A N 1
ATOM 779 C CA . LEU A 1 92 ? -10.917 4.614 12.926 1.00 85.12 92 LEU A CA 1
ATOM 780 C C . LEU A 1 92 ? -11.988 5.675 12.660 1.00 85.12 92 LEU A C 1
ATOM 782 O O . LEU A 1 92 ? -12.836 5.911 13.513 1.00 85.12 92 LEU A O 1
ATOM 786 N N . ARG A 1 93 ? -11.973 6.313 11.483 1.00 85.50 93 ARG A N 1
ATOM 787 C CA . ARG A 1 93 ? -12.995 7.302 11.112 1.00 85.50 93 ARG A CA 1
ATOM 788 C C . ARG A 1 93 ? -14.382 6.668 11.088 1.00 85.50 93 ARG A C 1
ATOM 790 O O . ARG A 1 93 ? -15.295 7.192 11.712 1.00 85.50 93 ARG A O 1
ATOM 797 N N . GLU A 1 94 ? -14.509 5.519 10.429 1.00 82.12 94 GLU A N 1
ATOM 798 C CA . GLU A 1 94 ? -15.764 4.766 10.383 1.00 82.12 94 GLU A CA 1
ATOM 799 C C . GLU A 1 94 ? -16.214 4.313 11.785 1.00 82.12 94 GLU A C 1
ATOM 8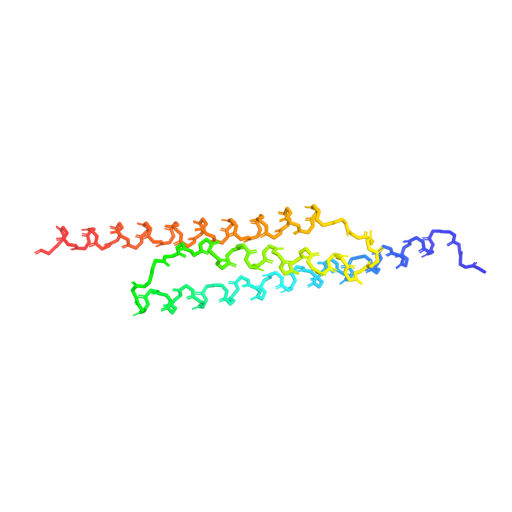01 O O . GLU A 1 94 ? -17.406 4.196 12.044 1.00 82.12 94 GLU A O 1
ATOM 806 N N . GLU A 1 95 ? -15.283 4.005 12.697 1.00 80.88 95 GLU A N 1
ATOM 807 C CA . GLU A 1 95 ? -15.600 3.651 14.091 1.00 80.88 95 GLU A CA 1
ATOM 808 C C . GLU A 1 95 ? -16.182 4.848 14.850 1.00 80.88 95 GLU 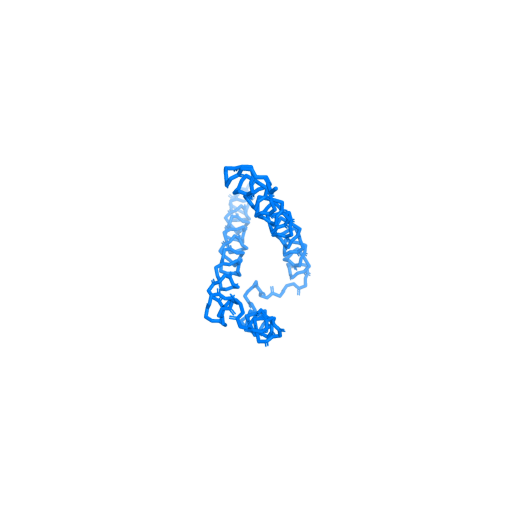A C 1
ATOM 810 O O . GLU A 1 95 ? -17.256 4.724 15.435 1.00 80.88 95 GLU A O 1
ATOM 815 N N . MET A 1 96 ? -15.548 6.018 14.743 1.00 82.12 96 MET A N 1
ATOM 816 C CA . MET A 1 96 ? -16.045 7.261 15.343 1.00 82.12 96 MET A CA 1
ATOM 817 C C . MET A 1 96 ? -17.418 7.678 14.790 1.00 82.12 96 MET A C 1
ATOM 819 O O . MET A 1 96 ? -18.278 8.134 15.545 1.00 82.12 96 MET A O 1
ATOM 823 N N . GLU A 1 97 ? -17.642 7.526 13.480 1.00 84.31 97 GLU A N 1
ATOM 824 C CA . GLU A 1 97 ? -18.933 7.824 12.842 1.00 84.31 97 GLU A CA 1
ATOM 825 C C . GLU A 1 97 ? -20.049 6.918 13.394 1.00 84.31 97 GLU A C 1
ATOM 827 O O . GLU A 1 97 ? -21.099 7.420 13.794 1.00 84.31 97 GLU A O 1
ATOM 832 N N . MET A 1 98 ? -19.797 5.609 13.523 1.00 80.38 98 MET A N 1
ATOM 833 C CA . MET A 1 98 ? -20.760 4.669 14.116 1.00 80.38 98 MET A CA 1
ATOM 834 C C . MET A 1 98 ? -21.045 4.963 15.596 1.00 80.38 98 MET A C 1
ATOM 836 O O . MET A 1 98 ? -22.190 4.851 16.032 1.00 80.38 98 MET A O 1
ATOM 840 N N . GLU A 1 99 ? -20.025 5.319 16.385 1.00 82.75 99 GLU A N 1
ATOM 841 C CA . GLU A 1 99 ? -20.208 5.709 17.790 1.00 82.75 99 GLU A CA 1
ATOM 842 C C . GLU A 1 99 ? -21.104 6.945 17.919 1.00 82.75 99 GLU A C 1
ATOM 844 O O . GLU A 1 99 ? -22.049 6.932 18.710 1.00 82.75 99 GLU A O 1
ATOM 849 N N . THR A 1 100 ? -20.867 7.958 17.081 1.00 81.81 100 THR A N 1
ATOM 850 C CA . THR A 1 100 ? -21.668 9.192 17.040 1.00 81.81 100 THR A CA 1
ATOM 851 C C . THR A 1 100 ? -23.128 8.903 16.674 1.00 81.81 100 THR A C 1
ATOM 853 O O . THR A 1 100 ? -24.046 9.415 17.313 1.00 81.81 100 THR A O 1
ATOM 856 N N . GLU A 1 101 ? -23.372 8.053 15.670 1.00 83.00 101 GLU A N 1
ATOM 857 C CA . GLU A 1 101 ? -24.730 7.649 15.282 1.00 83.00 101 GLU A CA 1
ATOM 858 C C . GLU A 1 101 ? -25.460 6.899 16.404 1.00 83.00 101 GLU A C 1
ATOM 860 O O . GLU A 1 101 ? -26.631 7.174 16.672 1.00 83.00 101 GLU A O 1
ATOM 865 N N . MET A 1 102 ? -24.778 5.979 17.095 1.00 79.81 102 MET A N 1
ATOM 866 C CA . MET A 1 102 ? -25.365 5.242 18.219 1.00 79.81 102 MET A CA 1
ATOM 867 C C . MET A 1 102 ? -25.723 6.152 19.398 1.00 79.81 102 MET A C 1
ATOM 869 O O . MET A 1 102 ? -26.721 5.895 20.074 1.00 79.81 102 MET A O 1
ATOM 873 N N . GLU A 1 103 ? -24.921 7.181 19.669 1.00 83.31 103 GLU A N 1
ATOM 874 C CA . GLU A 1 103 ? -25.191 8.155 20.729 1.00 83.31 103 GLU A CA 1
ATOM 875 C C . GLU A 1 103 ? -26.434 8.995 20.407 1.00 83.31 103 GLU A C 1
ATOM 877 O O . GLU A 1 103 ? -27.343 9.062 21.233 1.00 83.31 103 GLU A O 1
ATOM 882 N N . MET A 1 104 ? -26.554 9.504 19.172 1.00 81.88 104 MET A N 1
ATOM 883 C CA . MET A 1 104 ? -27.744 10.247 18.731 1.00 81.88 104 MET A CA 1
ATOM 884 C C . MET A 1 104 ? -29.034 9.423 18.840 1.00 81.88 104 MET A C 1
ATOM 886 O O . MET A 1 104 ? -30.063 9.954 19.248 1.00 81.88 104 MET A O 1
ATOM 890 N N . VAL A 1 105 ? -28.998 8.128 18.502 1.00 82.81 105 VAL A N 1
ATOM 891 C CA . VAL A 1 105 ? -30.176 7.249 18.629 1.00 82.81 105 VAL A CA 1
ATOM 892 C C . VAL A 1 105 ? -30.594 7.096 20.094 1.00 82.81 105 VAL A C 1
ATOM 894 O O . VAL A 1 105 ? -31.779 7.207 20.397 1.00 82.81 105 VAL A O 1
ATOM 897 N N . ARG A 1 106 ? -29.636 6.914 21.013 1.00 81.38 106 ARG A N 1
ATOM 898 C CA . ARG A 1 106 ? -29.915 6.781 22.455 1.00 81.38 106 ARG A CA 1
ATOM 899 C C . ARG A 1 106 ? -30.488 8.048 23.087 1.00 81.38 106 ARG A C 1
ATOM 901 O O . ARG A 1 106 ? -31.196 7.939 24.076 1.00 81.38 106 ARG A O 1
ATOM 908 N N . GLU A 1 107 ? -30.174 9.227 22.556 1.00 76.62 107 GLU A N 1
ATOM 909 C CA . GLU A 1 107 ? -30.743 10.497 23.034 1.00 76.62 107 GLU A CA 1
ATOM 910 C C . GLU A 1 107 ? -32.175 10.744 22.528 1.00 76.62 107 GLU A C 1
ATOM 912 O O . GLU A 1 107 ? -32.877 11.608 23.056 1.00 76.62 107 GLU A O 1
ATOM 917 N N . THR A 1 108 ? -32.617 9.998 21.509 1.00 75.06 108 THR A N 1
ATOM 918 C CA . THR A 1 108 ? -33.964 10.109 20.922 1.00 75.06 108 THR A CA 1
ATOM 919 C C . THR A 1 108 ? -34.982 9.089 21.450 1.00 75.06 108 THR A C 1
ATOM 921 O O . THR A 1 108 ? -36.153 9.173 21.071 1.00 75.06 108 THR A O 1
ATOM 924 N N . GLU A 1 109 ? -34.562 8.160 22.316 1.00 59.38 109 GLU A N 1
ATOM 925 C CA . GLU A 1 109 ? -35.393 7.140 22.990 1.00 59.38 109 GLU A CA 1
ATOM 926 C C . GLU A 1 109 ? -35.670 7.497 24.461 1.00 59.38 109 GLU A C 1
ATOM 928 O O . GLU A 1 109 ? -36.807 7.229 24.919 1.00 59.38 109 GLU A O 1
#

Foldseek 3Di:
DPDPVVVVVVVVVVVVVVVVVVVVVLVVVLVVLVVVLVVCVVVVHDLDDPVVLVVQLVVQLVVCVVVVVPDHSVVSNVVSCVSVVVSSVVSVVVVVVVVVVVVVVVVVD

pLDDT: mean 88.4, std 8.19, range [59.19, 98.31]

Sequence (109 aa):
MPPRIERLQEIRRKIDEIDDAIAELLIKRMKYARQARAEKVRMKMPVTDLQREKEVIERWRAHARRGNNEVSEELMQRIAELVTEYMRREELREEMEMETEMEMVRETE